Protein AF-A0A4V2XUW2-F1 (afdb_monomer_lite)

Foldseek 3Di:
DDPDLPPQPPADPLLVLLLVVLQQQQDKDFQVRCCVRSVGGCDDPSVVVCVVVQQWDWDPVDPPIIIHGDPVVVVSVLSLLVDQFDPPDDPVSNVVSVVSVVVNVVCVVVVHDSCNVRDDPPPPPPDPDDD

pLDDT: mean 77.58, std 18.79, range [30.55, 98.0]

Secondary structure (DSSP, 8-state):
------------HHHHHHHHHHHHHTS-EEHHHHHHHHSS---HHHHHHHHHTTSEEEE-SSSSPEEEE-HHHHHHHHHHTTSPPPTT--HHHHHHHHHHHHHHHHHHHHT--HHHHHH---SS-------

Sequence (131 aa):
MSSGTADLPDLTPNQINALVVLMVEARRLSNAELRELAGFPLTGKDNEKLVKLGLVETDRKRRPFSHELTDEGWRVMRELHGGTPPRAGGSASRSLFTLLASLRRGLDRLRISHGDFFGQTAGAGLDRAPA

Structure (mmCIF, N/CA/C/O backbone):
data_AF-A0A4V2XUW2-F1
#
_entry.id   AF-A0A4V2XUW2-F1
#
loop_
_atom_site.group_PDB
_atom_site.id
_atom_site.type_symbol
_atom_site.label_atom_id
_atom_site.label_alt_id
_atom_site.label_comp_id
_atom_site.label_asym_id
_atom_site.label_entity_id
_atom_site.label_seq_id
_atom_site.pdbx_PDB_ins_code
_atom_site.Cartn_x
_atom_site.Cartn_y
_atom_site.Cartn_z
_atom_site.occupancy
_atom_site.B_iso_or_equiv
_atom_site.auth_seq_id
_atom_site.auth_comp_id
_atom_site.auth_asym_id
_atom_site.auth_atom_id
_atom_site.pdbx_PDB_model_num
ATOM 1 N N . MET A 1 1 ? 10.648 -25.155 -19.493 1.00 35.06 1 MET A N 1
ATOM 2 C CA . MET A 1 1 ? 10.665 -24.680 -18.095 1.00 35.06 1 MET A CA 1
ATOM 3 C C . MET A 1 1 ? 11.034 -23.208 -18.129 1.00 35.06 1 MET A C 1
ATOM 5 O O . MET A 1 1 ? 12.211 -22.893 -18.208 1.00 35.06 1 MET A O 1
ATOM 9 N N . SER A 1 2 ? 10.039 -22.325 -18.159 1.00 30.55 2 SER A N 1
ATOM 10 C CA . SER A 1 2 ? 10.252 -20.879 -18.089 1.00 30.55 2 SER A CA 1
ATOM 11 C C . SER A 1 2 ? 9.462 -20.391 -16.889 1.00 30.55 2 SER A C 1
ATOM 13 O O . SER A 1 2 ? 8.259 -20.169 -16.993 1.00 30.55 2 SER A O 1
ATOM 15 N N . SER A 1 3 ? 10.112 -20.311 -15.729 1.00 35.06 3 SER A N 1
ATOM 16 C CA . SER A 1 3 ? 9.568 -19.548 -14.609 1.00 35.06 3 SER A CA 1
ATOM 17 C C . SER A 1 3 ? 9.607 -18.091 -15.041 1.00 35.06 3 SER A C 1
ATOM 19 O O . SER A 1 3 ? 10.647 -17.444 -14.950 1.00 35.06 3 SER A O 1
ATOM 21 N N . GLY A 1 4 ? 8.507 -17.616 -15.623 1.00 34.06 4 GLY A N 1
ATOM 22 C CA . GLY A 1 4 ? 8.335 -16.204 -15.899 1.00 34.06 4 GLY A CA 1
ATOM 23 C C . GLY A 1 4 ? 8.444 -15.473 -14.573 1.00 34.06 4 GLY A C 1
ATOM 24 O O . GLY A 1 4 ? 7.633 -15.692 -13.677 1.00 34.06 4 GLY A O 1
ATOM 25 N N . THR A 1 5 ? 9.464 -14.634 -14.425 1.00 41.44 5 THR A N 1
ATOM 26 C CA . THR A 1 5 ? 9.347 -13.434 -13.602 1.00 41.44 5 THR A CA 1
ATOM 27 C C . THR A 1 5 ? 8.042 -12.793 -14.050 1.00 41.44 5 THR A C 1
ATOM 29 O O . THR A 1 5 ? 7.983 -12.296 -15.173 1.00 41.44 5 THR A O 1
ATOM 32 N N . ALA A 1 6 ? 6.970 -12.936 -13.266 1.00 45.34 6 ALA A N 1
ATOM 33 C CA . ALA A 1 6 ? 5.728 -12.238 -13.547 1.00 45.34 6 ALA A CA 1
ATOM 34 C C . ALA A 1 6 ? 6.100 -10.769 -13.752 1.00 45.34 6 ALA A C 1
ATOM 36 O O . ALA A 1 6 ? 6.921 -10.254 -12.986 1.00 45.34 6 ALA A O 1
ATOM 37 N N . ASP A 1 7 ? 5.595 -10.148 -14.820 1.00 53.84 7 ASP A N 1
ATOM 38 C CA . ASP A 1 7 ? 5.793 -8.726 -15.090 1.00 53.84 7 ASP A CA 1
ATOM 39 C C . ASP A 1 7 ? 5.279 -7.953 -13.876 1.00 53.84 7 ASP A C 1
ATOM 41 O O . ASP A 1 7 ? 4.088 -7.665 -13.746 1.00 53.84 7 ASP A O 1
ATOM 45 N N . LEU A 1 8 ? 6.180 -7.695 -12.925 1.00 61.56 8 LEU A N 1
ATOM 46 C CA . LEU A 1 8 ? 5.871 -6.927 -11.740 1.00 61.56 8 LEU A CA 1
ATOM 47 C C . LEU A 1 8 ? 5.445 -5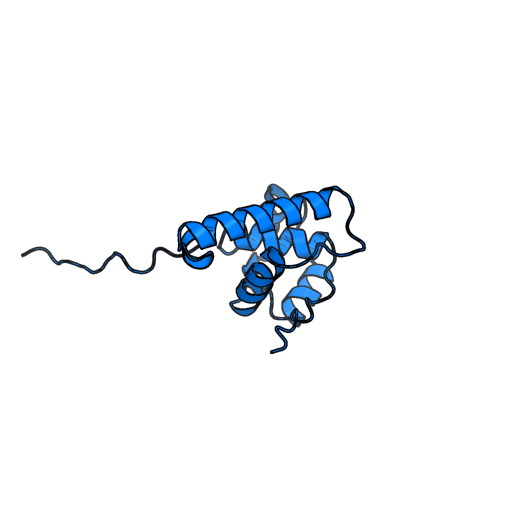.554 -12.254 1.00 61.56 8 LEU A C 1
ATOM 49 O O . LEU A 1 8 ? 6.188 -4.956 -13.043 1.00 61.56 8 LEU A O 1
ATOM 53 N N . PRO A 1 9 ? 4.258 -5.064 -11.863 1.00 69.75 9 PRO A N 1
ATOM 54 C CA . PRO A 1 9 ? 3.786 -3.780 -12.338 1.00 69.75 9 PRO A CA 1
ATOM 55 C C . PRO A 1 9 ? 4.851 -2.720 -12.054 1.00 69.75 9 PRO A C 1
ATOM 57 O O . PRO A 1 9 ? 5.502 -2.742 -11.009 1.00 69.75 9 PRO A O 1
ATOM 60 N N . ASP A 1 10 ? 5.047 -1.797 -12.992 1.00 81.50 10 ASP A N 1
ATOM 61 C CA . ASP A 1 10 ? 5.951 -0.672 -12.776 1.00 81.50 10 ASP A CA 1
ATOM 62 C C . ASP A 1 10 ? 5.385 0.184 -11.637 1.00 81.50 10 ASP A C 1
ATOM 64 O O . ASP A 1 10 ? 4.384 0.883 -11.816 1.00 81.50 10 ASP A O 1
ATOM 68 N N . LEU A 1 11 ? 5.962 0.066 -10.442 1.00 85.00 11 LEU A N 1
ATOM 69 C CA . LEU A 1 11 ? 5.509 0.737 -9.228 1.00 85.00 11 LEU A CA 1
ATOM 70 C C . LEU A 1 11 ? 6.522 1.795 -8.801 1.00 85.00 11 LEU A C 1
ATOM 72 O O . LEU A 1 11 ? 7.733 1.572 -8.796 1.00 85.00 11 LEU A O 1
ATOM 76 N N . THR A 1 12 ? 6.011 2.950 -8.380 1.00 86.44 12 THR A N 1
ATOM 77 C CA . THR A 1 12 ? 6.856 3.991 -7.788 1.00 86.44 12 THR A CA 1
ATOM 78 C C . THR A 1 12 ? 7.361 3.550 -6.407 1.00 86.44 12 THR A C 1
ATOM 80 O O . THR A 1 12 ? 6.736 2.707 -5.757 1.00 86.44 12 THR A O 1
ATOM 83 N N . PRO A 1 13 ? 8.448 4.146 -5.887 1.00 83.25 13 PRO A N 1
ATOM 84 C CA . PRO A 1 13 ? 8.915 3.854 -4.532 1.00 83.25 13 PRO A CA 1
ATOM 85 C C . PRO A 1 13 ? 7.841 4.056 -3.451 1.00 83.25 13 PRO A C 1
ATOM 87 O O . PRO A 1 13 ? 7.726 3.231 -2.550 1.00 83.25 13 PRO A O 1
ATOM 90 N N . ASN A 1 14 ? 7.006 5.096 -3.562 1.00 87.50 14 ASN A N 1
ATOM 91 C CA . ASN A 1 14 ? 5.905 5.328 -2.620 1.00 87.50 14 ASN A CA 1
ATOM 92 C C . ASN A 1 14 ? 4.834 4.236 -2.713 1.00 87.50 14 ASN A C 1
ATOM 94 O O . ASN A 1 14 ? 4.342 3.770 -1.691 1.00 87.50 14 ASN A O 1
ATOM 98 N N . GLN A 1 15 ? 4.500 3.782 -3.922 1.00 91.62 15 GLN A N 1
ATOM 99 C CA . GLN A 1 15 ? 3.561 2.675 -4.110 1.00 91.62 15 GLN A CA 1
ATOM 100 C C . GLN A 1 15 ? 4.094 1.395 -3.462 1.00 91.62 15 GLN A C 1
ATOM 102 O O . GLN A 1 15 ? 3.368 0.744 -2.717 1.00 91.62 15 GLN A O 1
ATOM 107 N N . ILE A 1 16 ? 5.376 1.082 -3.668 1.00 88.06 16 ILE A N 1
ATOM 108 C CA . ILE A 1 16 ? 6.031 -0.068 -3.034 1.00 88.06 16 ILE A CA 1
ATOM 109 C C . ILE A 1 16 ? 5.999 0.062 -1.507 1.00 88.06 16 ILE A C 1
ATOM 111 O O . ILE A 1 16 ? 5.576 -0.870 -0.830 1.00 88.06 16 ILE A O 1
ATOM 115 N N . ASN A 1 17 ? 6.391 1.213 -0.955 1.00 88.69 17 ASN A N 1
ATOM 116 C CA . ASN A 1 17 ? 6.409 1.431 0.493 1.00 88.69 17 ASN A CA 1
ATOM 117 C C . ASN A 1 17 ? 5.014 1.279 1.117 1.00 88.69 17 ASN A C 1
ATOM 119 O O . ASN A 1 17 ? 4.881 0.642 2.159 1.00 88.69 17 ASN A O 1
ATOM 123 N N . ALA A 1 18 ? 3.971 1.808 0.470 1.00 93.56 18 ALA A N 1
ATOM 124 C CA . ALA A 1 18 ? 2.598 1.655 0.941 1.00 93.56 18 ALA A CA 1
ATOM 125 C C . ALA A 1 18 ? 2.160 0.180 0.954 1.00 93.56 18 ALA A C 1
ATOM 127 O O . ALA A 1 18 ? 1.603 -0.279 1.948 1.00 93.56 18 ALA A O 1
ATOM 128 N N . LEU A 1 19 ? 2.449 -0.576 -0.113 1.00 92.94 19 LEU A N 1
ATOM 129 C CA . LEU A 1 19 ? 2.129 -2.007 -0.181 1.00 92.94 19 LEU A CA 1
ATOM 130 C C . LEU A 1 19 ? 2.893 -2.821 0.873 1.00 92.94 19 LEU A C 1
ATOM 132 O O . LEU A 1 19 ? 2.318 -3.723 1.474 1.00 92.94 19 LEU A O 1
ATOM 136 N N . VAL A 1 20 ? 4.162 -2.486 1.131 1.00 90.00 20 VAL A N 1
ATOM 137 C CA . VAL A 1 20 ? 4.966 -3.120 2.187 1.00 90.00 20 VAL A CA 1
ATOM 138 C C . VAL A 1 20 ? 4.344 -2.885 3.559 1.00 90.00 20 VAL A C 1
ATOM 140 O O . VAL A 1 20 ? 4.180 -3.841 4.308 1.00 90.00 20 VAL A O 1
ATOM 143 N N . VAL A 1 21 ? 3.959 -1.649 3.887 1.00 92.88 21 VAL A N 1
ATOM 144 C CA . VAL A 1 21 ? 3.343 -1.339 5.189 1.00 92.88 21 VAL A CA 1
ATOM 145 C C . VAL A 1 21 ? 1.994 -2.041 5.348 1.00 92.88 21 VAL A C 1
ATOM 147 O O . VAL A 1 21 ? 1.752 -2.653 6.383 1.00 92.88 21 VAL A O 1
ATOM 150 N N . LEU A 1 22 ? 1.147 -2.036 4.314 1.00 94.25 22 LEU A N 1
ATOM 151 C CA . LEU A 1 22 ? -0.137 -2.749 4.342 1.00 94.25 22 LEU A CA 1
ATOM 152 C C . LEU A 1 22 ? 0.037 -4.264 4.522 1.00 94.25 22 LEU A C 1
ATOM 154 O O . LEU A 1 22 ? -0.736 -4.892 5.238 1.00 94.25 22 LEU A O 1
ATOM 158 N N . MET A 1 23 ? 1.057 -4.849 3.895 1.00 90.25 23 MET A N 1
ATOM 159 C CA . MET A 1 23 ? 1.387 -6.265 4.050 1.00 90.25 23 MET A CA 1
ATOM 160 C C . MET A 1 23 ? 1.891 -6.588 5.460 1.00 90.25 23 MET A C 1
ATOM 162 O O . MET A 1 23 ? 1.495 -7.600 6.024 1.00 90.25 23 MET A O 1
ATOM 166 N N . V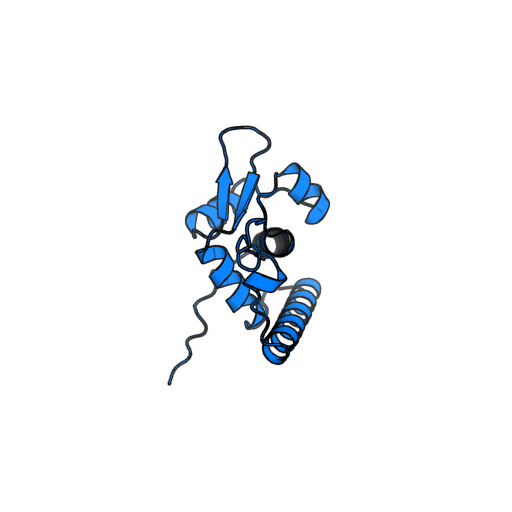AL A 1 24 ? 2.777 -5.755 6.017 1.00 87.25 24 VAL A N 1
ATOM 167 C CA . VAL A 1 24 ? 3.3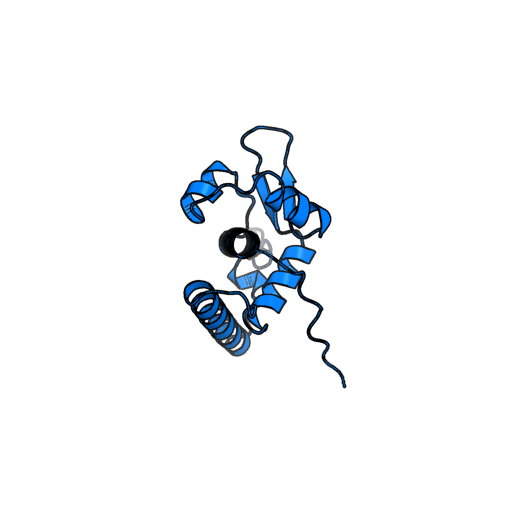56 -5.966 7.354 1.00 87.25 24 VAL A CA 1
ATOM 168 C C . VAL A 1 24 ? 2.288 -5.862 8.439 1.00 87.25 24 VAL A C 1
ATOM 170 O O . VAL A 1 24 ? 2.274 -6.682 9.349 1.00 87.25 24 VAL A O 1
ATOM 173 N N . GLU A 1 25 ? 1.391 -4.884 8.328 1.00 91.19 25 GLU A N 1
ATOM 174 C CA . GLU A 1 25 ? 0.291 -4.700 9.279 1.00 91.19 25 GLU A CA 1
ATOM 175 C C . GLU A 1 25 ? -0.846 -5.713 9.084 1.00 91.19 25 GLU A C 1
ATOM 177 O O . GLU A 1 25 ? -1.637 -5.923 10.001 1.00 91.19 25 GLU A O 1
ATOM 182 N N . ALA A 1 26 ? -0.944 -6.310 7.890 1.00 90.44 26 ALA A N 1
ATOM 183 C CA . ALA A 1 26 ? -1.905 -7.350 7.520 1.00 90.44 26 ALA A CA 1
ATOM 184 C C . ALA A 1 26 ? -3.365 -7.055 7.907 1.00 90.44 26 ALA A C 1
ATOM 186 O O . ALA A 1 26 ? -4.138 -7.948 8.258 1.00 90.44 26 ALA A O 1
ATOM 187 N N . ARG A 1 27 ? -3.739 -5.779 7.849 1.00 91.56 27 ARG A N 1
ATOM 188 C CA . ARG A 1 27 ? -5.072 -5.271 8.165 1.00 91.56 27 ARG A CA 1
ATOM 189 C C . ARG A 1 27 ? -5.339 -4.009 7.362 1.00 91.56 27 ARG A C 1
ATOM 191 O O . ARG A 1 27 ? -4.426 -3.377 6.827 1.00 91.56 27 ARG A O 1
ATOM 198 N N . ARG A 1 28 ? -6.595 -3.577 7.358 1.00 95.25 28 ARG A N 1
ATOM 199 C CA . ARG A 1 28 ? -6.987 -2.272 6.821 1.00 95.25 28 ARG A CA 1
ATOM 200 C C . ARG A 1 28 ? -6.363 -1.120 7.626 1.00 95.25 28 ARG A C 1
ATOM 202 O O . ARG A 1 28 ? -6.519 -1.062 8.844 1.00 95.25 28 ARG A O 1
ATOM 209 N N . LEU A 1 29 ? -5.718 -0.182 6.928 1.00 97.25 29 LEU A N 1
ATOM 210 C CA . LEU A 1 29 ? -5.090 1.025 7.483 1.00 97.25 29 LEU A CA 1
ATOM 211 C C . LEU A 1 29 ? -5.716 2.294 6.911 1.00 97.25 29 LEU A C 1
ATOM 213 O O . LEU A 1 29 ? -5.895 2.425 5.701 1.00 97.25 29 LEU A O 1
ATOM 217 N N . SER A 1 30 ? -6.007 3.270 7.759 1.00 97.69 30 SER A N 1
ATOM 218 C CA . SER A 1 30 ? -6.404 4.615 7.344 1.00 97.69 30 SER A CA 1
ATOM 219 C C . SER A 1 30 ? -5.230 5.426 6.785 1.00 97.69 30 SER A C 1
ATOM 221 O O . SER A 1 30 ? -4.061 5.161 7.053 1.00 97.69 30 SER A O 1
ATOM 223 N N . ASN A 1 31 ? -5.535 6.499 6.052 1.00 96.94 31 ASN A N 1
ATOM 224 C CA . ASN A 1 31 ? -4.520 7.463 5.614 1.00 96.94 31 ASN A CA 1
ATOM 225 C C . ASN A 1 31 ? -3.757 8.138 6.765 1.00 96.94 31 ASN A C 1
ATOM 227 O O . ASN A 1 31 ? -2.632 8.589 6.556 1.00 96.94 31 ASN A O 1
ATOM 231 N N . ALA A 1 32 ? -4.360 8.232 7.954 1.00 97.12 32 ALA A N 1
ATOM 232 C CA . ALA A 1 32 ? -3.680 8.750 9.136 1.00 97.12 32 ALA A CA 1
ATOM 233 C C . ALA A 1 32 ? -2.617 7.754 9.626 1.00 97.12 32 ALA A C 1
ATOM 235 O O . ALA A 1 32 ? -1.459 8.133 9.773 1.00 97.12 32 ALA A O 1
ATOM 236 N N . GLU A 1 33 ? -2.986 6.477 9.759 1.00 96.81 33 GLU A N 1
ATOM 237 C CA . GLU A 1 33 ? -2.065 5.399 10.150 1.00 96.81 33 GLU A CA 1
ATOM 238 C C . GLU A 1 33 ? -0.947 5.204 9.120 1.00 96.81 33 GLU A C 1
ATOM 240 O O . GLU A 1 33 ? 0.217 5.085 9.483 1.00 96.81 33 GLU A O 1
ATOM 245 N N . LEU A 1 34 ? -1.256 5.255 7.819 1.00 96.62 34 LEU A N 1
ATOM 246 C CA . LEU A 1 34 ? -0.223 5.199 6.778 1.00 96.62 34 LEU A CA 1
ATOM 247 C C . LEU A 1 34 ? 0.751 6.375 6.869 1.00 96.62 34 LEU A C 1
ATOM 249 O O . LEU A 1 34 ? 1.946 6.199 6.652 1.00 96.62 34 LEU A O 1
ATOM 253 N N . ARG A 1 35 ? 0.280 7.573 7.224 1.00 94.94 35 ARG A N 1
ATOM 254 C CA . ARG A 1 35 ? 1.177 8.715 7.412 1.00 94.94 35 ARG A CA 1
ATOM 255 C C . ARG A 1 35 ? 2.101 8.531 8.613 1.00 94.94 35 ARG A C 1
ATOM 257 O O . ARG A 1 35 ? 3.244 8.966 8.538 1.00 94.94 35 ARG A O 1
ATOM 264 N N . GLU A 1 36 ? 1.626 7.895 9.675 1.00 94.00 36 GLU A N 1
ATOM 265 C CA . GLU A 1 36 ? 2.427 7.567 10.855 1.00 94.00 36 GLU A CA 1
ATOM 266 C C . GLU A 1 36 ? 3.461 6.467 10.561 1.00 94.00 36 GLU A C 1
ATOM 268 O O . GLU A 1 36 ? 4.639 6.637 10.864 1.00 94.00 36 GLU A O 1
ATOM 273 N N . LEU A 1 37 ? 3.045 5.382 9.903 1.00 90.00 37 LEU A N 1
ATOM 274 C CA . LEU A 1 37 ? 3.872 4.193 9.671 1.00 90.00 37 LEU A CA 1
ATOM 275 C C . LEU A 1 37 ? 4.788 4.312 8.443 1.00 90.00 37 LEU A C 1
ATOM 277 O O . LEU A 1 37 ? 5.952 3.922 8.485 1.00 90.00 37 LEU A O 1
ATOM 281 N N . ALA A 1 38 ? 4.268 4.840 7.333 1.00 86.56 38 ALA A N 1
ATOM 282 C CA . ALA A 1 38 ? 4.981 4.965 6.058 1.00 86.56 38 ALA A CA 1
ATOM 283 C C . ALA A 1 38 ? 5.569 6.370 5.831 1.00 86.56 38 ALA A C 1
ATOM 285 O O . ALA A 1 38 ? 6.322 6.579 4.879 1.00 86.56 38 ALA A O 1
ATOM 286 N N . GLY A 1 39 ? 5.199 7.353 6.658 1.00 92.06 39 GLY A N 1
ATOM 287 C CA . GLY A 1 39 ? 5.574 8.761 6.489 1.00 92.06 39 GLY A CA 1
ATOM 288 C C . GLY A 1 39 ? 4.701 9.538 5.493 1.00 92.06 39 GLY A C 1
ATOM 289 O O . GLY A 1 39 ? 4.860 10.753 5.345 1.00 92.06 39 GLY A O 1
ATOM 290 N N . PHE A 1 40 ? 3.757 8.882 4.805 1.00 93.38 40 PHE A N 1
ATOM 291 C CA . PHE A 1 40 ? 2.861 9.520 3.836 1.00 93.38 40 PHE A CA 1
ATOM 292 C C . PHE A 1 40 ? 1.499 8.806 3.724 1.00 93.38 40 PHE A C 1
ATOM 294 O O . PHE A 1 40 ? 1.414 7.599 3.933 1.00 93.38 40 PHE A O 1
ATOM 301 N N . PRO A 1 41 ? 0.418 9.532 3.380 1.00 96.50 41 PRO A N 1
ATOM 302 C CA . PRO A 1 41 ? -0.887 8.930 3.113 1.00 96.50 41 PRO A CA 1
ATOM 303 C C . PRO A 1 41 ? -0.958 8.340 1.690 1.00 96.50 41 PRO A C 1
ATOM 305 O O . PRO A 1 41 ? -0.371 8.890 0.756 1.00 96.50 41 PRO A O 1
ATOM 308 N N . LEU A 1 42 ? -1.745 7.280 1.486 1.00 96.81 42 LEU A N 1
ATOM 309 C CA . LEU A 1 42 ? -2.017 6.708 0.164 1.00 96.81 42 LEU A CA 1
ATOM 310 C C . LEU A 1 42 ? -3.216 7.411 -0.496 1.00 96.81 42 LEU A C 1
ATOM 312 O O . LEU A 1 42 ? -4.375 7.043 -0.313 1.00 96.81 42 LEU A O 1
ATOM 316 N N . THR A 1 43 ? -2.944 8.435 -1.305 1.00 95.62 43 THR A N 1
ATOM 317 C CA . THR A 1 43 ? -3.989 9.273 -1.921 1.00 95.62 43 THR A CA 1
ATOM 318 C C . THR A 1 43 ? -3.701 9.588 -3.389 1.00 95.62 43 THR A C 1
ATOM 320 O O . THR A 1 43 ? -2.625 9.288 -3.908 1.00 95.62 43 THR A O 1
ATOM 323 N N . GLY A 1 44 ? -4.687 10.180 -4.073 1.00 95.12 44 GLY A N 1
ATOM 324 C CA . GLY A 1 44 ? -4.553 10.660 -5.450 1.00 95.12 44 GLY A CA 1
ATOM 325 C C . GLY A 1 44 ? -4.102 9.569 -6.420 1.00 95.12 44 GLY A C 1
ATOM 326 O O . GLY A 1 44 ? -4.564 8.430 -6.348 1.00 95.12 44 GLY A O 1
ATOM 327 N N . LYS A 1 45 ? -3.154 9.917 -7.298 1.00 94.69 45 LYS A N 1
ATOM 328 C CA . LYS A 1 45 ? -2.676 9.044 -8.380 1.00 94.69 45 LYS A CA 1
ATOM 329 C C . LYS A 1 45 ? -2.064 7.729 -7.892 1.00 94.69 45 LYS A C 1
ATOM 331 O O . LYS A 1 45 ? -2.202 6.718 -8.576 1.00 94.69 45 LYS A O 1
ATOM 336 N N . ASP A 1 46 ? -1.408 7.729 -6.730 1.00 94.25 46 ASP A N 1
ATOM 337 C CA . ASP A 1 46 ? -0.830 6.505 -6.168 1.00 94.25 46 ASP A CA 1
ATOM 338 C C . ASP A 1 46 ? -1.936 5.528 -5.752 1.00 94.25 46 ASP A C 1
ATOM 340 O O . ASP A 1 46 ? -1.907 4.362 -6.144 1.00 94.25 46 ASP A O 1
ATOM 344 N N . ASN A 1 47 ? -2.962 6.010 -5.040 1.00 96.75 47 ASN A N 1
ATOM 345 C CA . ASN A 1 47 ? -4.122 5.189 -4.683 1.00 96.75 47 ASN A CA 1
ATOM 346 C C . ASN A 1 47 ? -4.886 4.708 -5.924 1.00 96.75 47 ASN A C 1
ATOM 348 O O . ASN A 1 47 ? -5.196 3.525 -6.038 1.00 96.75 47 ASN A O 1
ATOM 352 N N . GLU A 1 48 ? -5.171 5.614 -6.861 1.00 96.75 48 GLU A N 1
ATOM 353 C CA . GLU A 1 48 ? -5.900 5.307 -8.094 1.00 96.75 48 GLU A CA 1
ATOM 354 C C . GLU A 1 48 ? -5.209 4.209 -8.903 1.00 96.75 48 GLU A C 1
ATOM 356 O O . GLU A 1 48 ? -5.870 3.276 -9.362 1.00 96.75 48 GLU A O 1
ATOM 361 N N . LYS A 1 49 ? -3.879 4.278 -9.044 1.00 95.81 49 LYS A N 1
ATOM 362 C CA . LYS A 1 49 ? -3.110 3.261 -9.763 1.00 95.81 49 LYS A CA 1
ATOM 363 C C . LYS A 1 49 ? -3.156 1.911 -9.051 1.00 95.81 49 LYS A C 1
ATOM 365 O O . LYS A 1 49 ? -3.417 0.910 -9.711 1.00 95.81 49 LYS A O 1
ATOM 370 N N . LEU A 1 50 ? -2.947 1.867 -7.734 1.00 96.62 50 LEU A N 1
ATOM 371 C CA . LEU A 1 50 ? -2.966 0.607 -6.979 1.00 96.62 50 LEU A CA 1
ATOM 372 C C . LEU A 1 50 ? -4.346 -0.061 -6.980 1.00 96.62 50 LEU A C 1
ATOM 374 O O . LEU A 1 50 ? -4.433 -1.279 -7.120 1.00 96.62 50 LEU A O 1
ATOM 378 N N . VAL A 1 51 ? -5.419 0.730 -6.898 1.00 97.56 51 VAL A N 1
ATOM 379 C CA . VAL A 1 51 ? -6.797 0.233 -7.029 1.00 97.56 51 VAL A CA 1
ATOM 380 C C . VAL A 1 51 ? -7.063 -0.265 -8.450 1.00 97.56 51 VAL A C 1
ATOM 382 O O . VAL A 1 51 ? -7.616 -1.346 -8.622 1.00 97.56 51 VAL A O 1
ATOM 385 N N . LYS A 1 52 ? -6.635 0.476 -9.481 1.00 96.56 52 LYS A N 1
ATOM 386 C CA . LYS A 1 52 ? -6.793 0.072 -10.889 1.00 96.56 52 LYS A CA 1
ATOM 387 C C . LYS A 1 52 ? -6.058 -1.231 -11.212 1.00 96.56 52 LYS A C 1
ATOM 389 O O . LYS A 1 52 ? -6.553 -2.023 -12.004 1.00 96.56 52 LYS A O 1
ATOM 394 N N . LEU A 1 53 ? -4.886 -1.439 -10.615 1.00 94.69 53 LEU A N 1
ATOM 395 C CA . LEU A 1 53 ? -4.120 -2.681 -10.730 1.00 94.69 53 LEU A CA 1
ATOM 396 C C . LEU A 1 53 ? -4.704 -3.820 -9.878 1.00 94.69 53 LEU A C 1
ATOM 398 O O . LEU A 1 53 ? -4.177 -4.924 -9.912 1.00 94.69 53 LEU A O 1
ATOM 402 N N . GLY A 1 54 ? -5.761 -3.559 -9.104 1.00 96.25 54 GLY A N 1
ATOM 403 C CA . GLY A 1 54 ? -6.393 -4.551 -8.245 1.00 96.25 54 GLY A CA 1
ATOM 404 C C . GLY A 1 54 ? -5.533 -4.970 -7.058 1.00 96.25 54 GLY A C 1
ATOM 405 O O . GLY A 1 54 ? -5.810 -6.017 -6.495 1.00 96.25 54 GLY A O 1
ATOM 406 N N . LEU A 1 55 ? -4.513 -4.193 -6.674 1.00 95.88 55 LEU A N 1
ATOM 407 C CA . LEU A 1 55 ? -3.579 -4.528 -5.587 1.00 95.88 55 LEU A CA 1
ATOM 408 C C . LEU A 1 55 ? -4.070 -4.058 -4.214 1.00 95.88 55 LEU A C 1
ATOM 410 O O . LEU A 1 55 ? -3.678 -4.604 -3.186 1.00 95.88 55 LEU A O 1
ATOM 414 N N . VAL A 1 56 ? -4.902 -3.017 -4.196 1.00 97.62 56 VAL A N 1
ATOM 415 C CA . VAL A 1 56 ? -5.422 -2.397 -2.975 1.00 97.62 56 VAL A CA 1
ATOM 416 C C . VAL A 1 56 ? -6.920 -2.186 -3.112 1.00 97.62 56 VAL A C 1
ATOM 418 O O . VAL A 1 56 ? -7.387 -1.626 -4.104 1.00 97.62 56 VAL A O 1
ATOM 421 N N . GLU A 1 57 ? -7.667 -2.554 -2.079 1.00 97.56 57 GLU A N 1
ATOM 422 C CA . GLU A 1 57 ? -9.038 -2.098 -1.889 1.00 97.56 57 GLU A CA 1
ATOM 423 C C . GLU A 1 57 ? -9.032 -0.812 -1.055 1.00 97.56 57 GLU A C 1
ATOM 425 O O . GLU A 1 57 ? -8.240 -0.656 -0.129 1.00 97.56 57 GLU A O 1
ATOM 430 N N . THR A 1 58 ? -9.903 0.145 -1.385 1.00 97.69 58 THR A N 1
ATOM 431 C CA . THR A 1 58 ? -10.058 1.384 -0.608 1.00 97.69 58 THR A CA 1
ATOM 432 C C . THR A 1 58 ? -11.493 1.573 -0.154 1.00 97.69 58 THR A C 1
ATOM 434 O O . THR A 1 58 ? -12.383 1.736 -0.991 1.00 97.69 58 THR A O 1
ATOM 437 N N . ASP A 1 59 ? -11.699 1.651 1.160 1.00 96.44 59 ASP A N 1
ATOM 438 C CA . ASP A 1 59 ? -12.973 2.080 1.720 1.00 96.44 59 ASP A CA 1
ATOM 439 C C . ASP A 1 59 ? -13.073 3.610 1.657 1.00 96.44 59 ASP A C 1
ATOM 441 O O . ASP A 1 59 ? -12.287 4.353 2.255 1.00 96.44 59 ASP A O 1
ATOM 445 N N . ARG A 1 60 ? -14.057 4.076 0.883 1.00 94.75 60 ARG A N 1
ATOM 446 C CA . ARG A 1 60 ? -14.354 5.496 0.663 1.00 94.75 60 ARG A CA 1
ATOM 447 C C . ARG A 1 60 ? -15.625 5.962 1.375 1.00 94.75 60 ARG A C 1
ATOM 449 O O . ARG A 1 60 ? -16.013 7.115 1.203 1.00 94.75 60 ARG A O 1
ATOM 456 N N . LYS A 1 61 ? -16.275 5.105 2.174 1.00 93.38 61 LYS A N 1
ATOM 457 C CA . LYS A 1 61 ? -17.542 5.418 2.860 1.00 93.38 61 LYS A CA 1
ATOM 458 C C . LYS A 1 61 ? -17.387 6.510 3.917 1.00 93.38 61 LYS A C 1
ATOM 460 O O . LYS A 1 61 ? -18.312 7.290 4.130 1.00 93.38 61 LYS A O 1
ATOM 465 N N . ARG A 1 62 ? -16.227 6.585 4.579 1.00 90.12 62 ARG A N 1
ATOM 466 C CA . ARG A 1 62 ? -15.889 7.639 5.547 1.00 90.12 62 ARG A CA 1
ATOM 467 C C . ARG A 1 62 ? -14.449 8.098 5.389 1.00 90.12 62 ARG A C 1
ATOM 469 O O . ARG A 1 62 ? -13.583 7.342 4.966 1.00 90.12 62 ARG A O 1
ATOM 476 N N . ARG A 1 63 ? -14.206 9.362 5.744 1.00 90.31 63 ARG A N 1
ATOM 477 C CA . ARG A 1 63 ? -12.854 9.912 5.873 1.00 90.31 63 ARG A CA 1
ATOM 478 C C . ARG A 1 63 ? -12.340 9.738 7.312 1.00 90.31 63 ARG A C 1
ATOM 480 O O . ARG A 1 63 ? -13.152 9.862 8.229 1.00 90.31 63 ARG A O 1
ATOM 487 N N . PRO A 1 64 ? -11.022 9.544 7.508 1.00 92.19 64 PRO A N 1
ATOM 488 C CA . PRO A 1 64 ? -10.005 9.336 6.469 1.00 92.19 64 PRO A CA 1
ATOM 489 C C . PRO A 1 64 ? -10.207 8.000 5.735 1.00 92.19 64 PRO A C 1
ATOM 491 O O . PRO A 1 64 ? -10.579 7.012 6.358 1.00 92.19 64 PRO A O 1
ATOM 494 N N . PHE A 1 65 ? -9.983 7.982 4.414 1.00 96.38 65 PHE A N 1
ATOM 495 C CA . PHE A 1 65 ? -10.100 6.743 3.633 1.00 96.38 65 PHE A CA 1
ATOM 496 C C . PHE A 1 65 ? -9.103 5.707 4.138 1.00 96.38 65 PHE A C 1
ATOM 498 O O . PHE A 1 65 ? -8.018 6.079 4.604 1.00 96.38 65 PHE A O 1
ATOM 505 N N . SER A 1 66 ? -9.476 4.438 4.021 1.00 97.12 66 SER A N 1
ATOM 506 C CA . SER A 1 66 ? -8.678 3.313 4.489 1.00 97.12 66 SER A CA 1
ATOM 507 C C . SER A 1 66 ? -8.454 2.281 3.395 1.00 97.12 66 SER A C 1
ATOM 509 O O . SER A 1 66 ? -9.210 2.194 2.429 1.00 97.12 66 SER A O 1
ATOM 511 N N . HIS A 1 67 ? -7.360 1.544 3.528 1.00 98.00 67 HIS A N 1
ATOM 512 C CA . HIS A 1 67 ? -6.749 0.757 2.474 1.00 98.00 67 HIS A CA 1
ATOM 513 C C . HIS A 1 67 ? -6.343 -0.603 3.016 1.00 98.00 67 HIS A C 1
ATOM 515 O O . HIS A 1 67 ? -5.868 -0.697 4.143 1.00 98.00 67 HIS A O 1
ATOM 521 N N . GLU A 1 68 ? -6.508 -1.640 2.213 1.00 96.94 68 GLU A N 1
ATOM 522 C CA . GLU A 1 68 ? -6.086 -2.999 2.536 1.00 96.94 68 GLU A CA 1
ATOM 523 C C . GLU A 1 68 ? -5.583 -3.677 1.263 1.00 96.94 68 GLU A C 1
ATOM 525 O O . GLU A 1 68 ? -6.009 -3.319 0.160 1.00 96.94 68 GLU A O 1
ATOM 530 N N . LEU A 1 69 ? -4.661 -4.630 1.397 1.00 96.56 69 LEU A N 1
ATOM 531 C CA . LEU A 1 69 ? -4.261 -5.454 0.262 1.00 96.56 69 LEU A CA 1
ATOM 532 C C . LEU A 1 69 ? -5.408 -6.374 -0.149 1.00 96.56 69 LEU A C 1
ATOM 534 O O . LEU A 1 69 ? -6.034 -7.020 0.685 1.00 96.56 69 LEU A O 1
ATOM 538 N N . THR A 1 70 ? -5.631 -6.472 -1.452 1.00 95.69 70 THR A N 1
ATOM 539 C CA . THR A 1 70 ? -6.448 -7.544 -2.029 1.00 95.69 70 THR A CA 1
ATOM 540 C C . THR A 1 70 ? -5.652 -8.851 -2.064 1.00 95.69 70 THR A C 1
ATOM 542 O O . THR A 1 70 ? -4.424 -8.843 -1.929 1.00 95.69 70 THR A O 1
ATOM 545 N N . ASP A 1 71 ? -6.312 -9.975 -2.351 1.00 89.94 71 ASP A N 1
ATOM 546 C CA . ASP A 1 71 ? -5.639 -11.267 -2.573 1.00 89.94 71 ASP A CA 1
ATOM 547 C C . ASP A 1 71 ? -4.542 -11.189 -3.649 1.00 89.94 71 ASP A C 1
ATOM 549 O O . ASP A 1 71 ? -3.464 -11.778 -3.517 1.00 89.94 71 ASP A O 1
ATOM 553 N N . GLU A 1 72 ? -4.797 -10.411 -4.700 1.00 89.88 72 GLU A N 1
ATOM 554 C CA . GLU A 1 72 ? -3.850 -10.158 -5.782 1.00 89.88 72 GLU A CA 1
ATOM 555 C C . GLU A 1 72 ? -2.674 -9.286 -5.316 1.00 89.88 72 GLU A C 1
ATOM 557 O O . GLU A 1 72 ? -1.518 -9.599 -5.602 1.00 89.88 72 GLU A O 1
ATOM 562 N N . GLY A 1 73 ? -2.934 -8.250 -4.512 1.00 91.31 73 GLY A N 1
ATOM 563 C CA . GLY A 1 73 ? -1.891 -7.447 -3.869 1.00 91.31 73 GLY A CA 1
ATOM 564 C C . GLY A 1 73 ? -0.969 -8.289 -2.989 1.00 91.31 73 GLY A C 1
ATOM 565 O O . GLY A 1 73 ? 0.256 -8.179 -3.074 1.00 91.31 73 GLY A O 1
ATOM 566 N N . TRP A 1 74 ? -1.547 -9.203 -2.209 1.00 89.56 74 TRP A N 1
ATOM 567 C CA . TRP A 1 74 ? -0.802 -10.179 -1.419 1.00 89.56 74 TRP A CA 1
ATOM 568 C C . TRP A 1 74 ? 0.053 -11.109 -2.288 1.00 89.56 74 TRP A C 1
ATOM 570 O O . TRP A 1 74 ? 1.205 -11.388 -1.942 1.00 89.56 74 TRP A O 1
ATOM 580 N N . ARG A 1 75 ? -0.476 -11.591 -3.421 1.00 85.88 75 ARG A N 1
ATOM 581 C CA . ARG A 1 75 ? 0.278 -12.424 -4.373 1.00 85.88 75 ARG A CA 1
ATOM 582 C C . ARG A 1 75 ? 1.478 -11.670 -4.941 1.00 85.88 75 ARG A C 1
ATOM 584 O O . ARG A 1 75 ? 2.597 -12.178 -4.853 1.00 85.88 75 ARG A O 1
ATOM 591 N N . VAL A 1 76 ? 1.265 -10.452 -5.436 1.00 84.75 76 VAL A N 1
ATOM 592 C CA . VAL A 1 76 ? 2.323 -9.603 -6.001 1.00 84.75 76 VAL A CA 1
ATOM 593 C C . VAL A 1 76 ? 3.395 -9.283 -4.963 1.00 84.75 76 VAL A C 1
ATOM 595 O O . VAL A 1 76 ? 4.579 -9.378 -5.272 1.00 84.75 76 VAL A O 1
ATOM 598 N N . MET A 1 77 ? 3.028 -8.977 -3.717 1.00 83.75 77 MET A N 1
ATOM 599 C CA . MET A 1 77 ? 4.013 -8.704 -2.664 1.00 83.75 77 MET A CA 1
ATOM 600 C C . MET A 1 77 ? 4.862 -9.931 -2.302 1.00 83.75 77 MET A C 1
ATOM 602 O O . MET A 1 77 ? 6.077 -9.812 -2.119 1.00 83.75 77 MET A O 1
ATOM 606 N N . ARG A 1 78 ? 4.275 -11.136 -2.287 1.00 77.69 78 ARG A N 1
ATOM 607 C CA . ARG A 1 78 ? 5.045 -12.384 -2.116 1.00 77.69 78 ARG A CA 1
ATOM 608 C C . ARG A 1 78 ? 6.034 -12.616 -3.260 1.00 77.69 78 ARG A C 1
ATOM 610 O O . ARG A 1 78 ? 7.148 -13.091 -3.022 1.00 77.69 78 ARG A O 1
ATOM 617 N N . GLU A 1 79 ? 5.650 -12.275 -4.486 1.00 75.75 79 GLU A N 1
ATOM 618 C CA . GLU A 1 79 ? 6.529 -12.344 -5.657 1.00 75.75 79 GLU A CA 1
ATOM 619 C C . GLU A 1 79 ? 7.629 -11.280 -5.599 1.00 75.75 79 GLU A C 1
ATOM 621 O O . GLU A 1 79 ? 8.795 -11.601 -5.839 1.00 75.75 79 GLU A O 1
ATOM 626 N N . LEU A 1 80 ? 7.297 -10.059 -5.165 1.00 71.06 80 LEU A N 1
ATOM 627 C CA . LEU A 1 80 ? 8.231 -8.950 -4.964 1.00 71.06 80 LEU A CA 1
ATOM 628 C C . LEU A 1 80 ? 9.375 -9.337 -4.015 1.00 71.06 80 LEU A C 1
ATOM 630 O O . LEU A 1 80 ? 10.529 -9.003 -4.268 1.00 71.06 80 LEU A O 1
ATOM 634 N N . HIS A 1 81 ? 9.087 -10.118 -2.970 1.00 66.88 81 HIS A N 1
ATOM 635 C CA . HIS A 1 81 ? 10.104 -10.624 -2.040 1.00 66.88 81 HIS A CA 1
ATOM 636 C C . HIS A 1 81 ? 11.103 -11.600 -2.676 1.00 66.88 81 HIS A C 1
ATOM 638 O O . HIS A 1 81 ? 12.163 -11.842 -2.107 1.00 66.88 81 HIS A O 1
ATOM 644 N N . GLY A 1 82 ? 10.781 -12.195 -3.828 1.00 60.03 82 GLY A N 1
ATOM 645 C CA . GLY A 1 82 ? 11.733 -12.978 -4.627 1.00 60.03 82 GLY A CA 1
ATOM 646 C C . GLY A 1 82 ? 12.290 -12.236 -5.838 1.00 60.03 82 GLY A C 1
ATOM 647 O O . GLY A 1 82 ? 13.127 -12.794 -6.545 1.00 60.03 82 GLY A O 1
ATOM 648 N N . GLY A 1 83 ? 11.808 -11.022 -6.103 1.00 59.78 83 GLY A N 1
ATOM 649 C CA . GLY A 1 83 ? 12.162 -10.229 -7.270 1.00 59.78 83 GLY A CA 1
ATOM 650 C C . GLY A 1 83 ? 13.491 -9.493 -7.114 1.00 59.78 83 GLY A C 1
ATOM 651 O O . GLY A 1 83 ? 13.996 -9.261 -6.016 1.00 59.78 83 GLY A O 1
ATOM 652 N N . THR A 1 84 ? 14.063 -9.086 -8.246 1.00 55.25 84 THR A N 1
ATOM 653 C CA . THR A 1 84 ? 15.221 -8.182 -8.254 1.00 55.25 84 THR A CA 1
ATOM 654 C C . THR A 1 84 ? 14.735 -6.754 -7.969 1.00 55.25 84 THR A C 1
ATOM 656 O O . THR A 1 84 ? 13.733 -6.354 -8.564 1.00 55.25 84 THR A O 1
ATOM 659 N N . PRO A 1 85 ? 15.403 -5.967 -7.099 1.00 58.59 85 PRO A N 1
ATOM 660 C CA . PRO A 1 85 ? 15.004 -4.587 -6.839 1.00 58.59 85 PRO A CA 1
ATOM 661 C C . PRO A 1 85 ? 14.885 -3.772 -8.136 1.00 58.59 85 PRO A C 1
ATOM 663 O O . PRO A 1 85 ? 15.709 -3.955 -9.042 1.00 58.59 85 PRO A O 1
ATOM 666 N N . PRO A 1 86 ? 13.906 -2.852 -8.238 1.00 57.22 86 PRO A N 1
ATOM 667 C CA . PRO A 1 86 ? 13.725 -2.038 -9.432 1.00 57.22 86 PRO A CA 1
ATOM 668 C C . PRO A 1 86 ? 15.012 -1.269 -9.756 1.00 57.22 86 PRO A C 1
ATOM 670 O O . PRO A 1 86 ? 15.640 -0.676 -8.875 1.00 57.22 86 PRO A O 1
ATOM 673 N N . ARG A 1 87 ? 15.411 -1.265 -11.038 1.00 52.91 87 ARG A N 1
ATOM 674 C CA . ARG A 1 87 ? 16.660 -0.632 -11.512 1.00 52.91 87 ARG A CA 1
ATOM 675 C C . ARG A 1 87 ? 16.755 0.855 -11.150 1.00 52.91 87 ARG A C 1
ATOM 677 O O . ARG A 1 87 ? 17.856 1.335 -10.898 1.00 52.91 87 ARG A O 1
ATOM 684 N N . ALA A 1 88 ? 15.614 1.544 -11.095 1.00 55.94 88 ALA A N 1
ATOM 685 C CA . ALA A 1 88 ? 15.494 2.960 -10.744 1.00 55.94 88 ALA A CA 1
ATOM 686 C C . ALA A 1 88 ? 15.448 3.234 -9.223 1.00 55.94 88 ALA A C 1
ATOM 688 O O . ALA A 1 88 ? 15.326 4.384 -8.809 1.00 55.94 88 ALA A O 1
ATOM 689 N N . GLY A 1 89 ? 15.532 2.202 -8.378 1.00 56.50 89 GLY A N 1
ATOM 690 C CA . GLY A 1 89 ? 15.516 2.349 -6.924 1.00 56.50 89 GLY A CA 1
ATOM 691 C C . GLY A 1 89 ? 16.858 2.831 -6.364 1.00 56.50 89 GLY A C 1
ATOM 692 O O . GLY A 1 89 ? 17.914 2.265 -6.673 1.00 56.50 89 GLY A O 1
ATOM 693 N N . GLY A 1 90 ? 16.808 3.845 -5.496 1.00 64.19 90 GLY A N 1
ATOM 694 C CA . GLY A 1 90 ? 17.953 4.290 -4.695 1.00 64.19 90 GLY A CA 1
ATOM 695 C C . GLY A 1 90 ? 18.434 3.226 -3.696 1.00 64.19 90 GLY A C 1
ATOM 696 O O . GLY A 1 90 ? 17.858 2.141 -3.578 1.00 64.19 90 GLY A O 1
ATOM 697 N N . SER A 1 91 ? 19.496 3.534 -2.944 1.00 69.81 91 SER A N 1
ATOM 698 C CA . SER A 1 91 ? 20.113 2.603 -1.980 1.00 69.81 91 SER A CA 1
ATOM 699 C C . SER A 1 91 ? 19.118 2.049 -0.951 1.00 69.81 91 SER A C 1
ATOM 701 O O . SER A 1 91 ? 19.134 0.852 -0.682 1.00 69.81 91 SER A O 1
ATOM 703 N N . ALA A 1 92 ? 18.194 2.877 -0.453 1.00 66.38 92 ALA A N 1
ATOM 704 C CA . ALA A 1 92 ? 17.153 2.462 0.490 1.00 66.38 92 ALA A CA 1
ATOM 705 C C . ALA A 1 92 ? 16.225 1.372 -0.080 1.00 66.38 92 ALA A C 1
ATOM 707 O O . ALA A 1 92 ? 15.971 0.367 0.583 1.00 66.38 92 ALA A O 1
ATOM 708 N N . SER A 1 93 ? 15.781 1.515 -1.335 1.00 67.75 93 SER A N 1
ATOM 709 C CA . SER A 1 93 ? 14.963 0.499 -2.006 1.00 67.75 93 SER A CA 1
ATOM 710 C C . SER A 1 93 ? 15.741 -0.808 -2.179 1.00 67.75 93 SER A C 1
ATOM 712 O O . SER A 1 93 ? 15.206 -1.880 -1.924 1.00 67.75 93 SER A O 1
ATOM 714 N N . ARG A 1 94 ? 17.030 -0.753 -2.538 1.00 68.56 94 ARG A N 1
ATOM 715 C CA . ARG A 1 94 ? 17.858 -1.968 -2.660 1.00 68.56 94 ARG A CA 1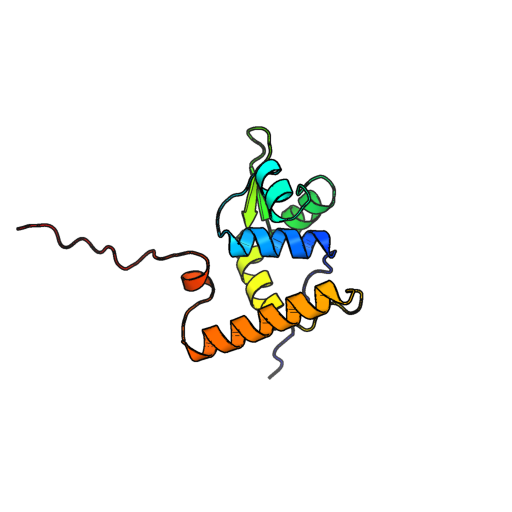
ATOM 716 C C . ARG A 1 94 ? 18.040 -2.695 -1.325 1.00 68.56 94 ARG A C 1
ATOM 718 O O . ARG A 1 94 ? 17.946 -3.923 -1.291 1.00 68.56 94 ARG A O 1
ATOM 725 N N . SER A 1 95 ? 18.261 -1.959 -0.237 1.00 74.69 95 SER A N 1
ATOM 726 C CA . SER A 1 95 ? 18.372 -2.529 1.111 1.00 74.69 95 SER A CA 1
ATOM 727 C C . SER A 1 95 ? 17.068 -3.188 1.560 1.00 74.69 95 SER A C 1
ATOM 729 O O . SER A 1 95 ? 17.100 -4.310 2.062 1.00 74.69 95 SER A O 1
ATOM 731 N N . LEU A 1 96 ? 15.922 -2.548 1.305 1.00 74.25 96 LEU A N 1
ATOM 732 C CA . LEU A 1 96 ? 14.608 -3.116 1.605 1.00 74.25 96 LEU A CA 1
ATOM 733 C C . LEU A 1 96 ? 14.389 -4.441 0.868 1.00 74.25 96 LEU A C 1
ATOM 735 O O . LEU A 1 96 ? 14.086 -5.451 1.494 1.00 74.25 96 LEU A O 1
ATOM 739 N N . PHE A 1 97 ? 14.624 -4.479 -0.444 1.00 71.12 97 PHE A N 1
ATOM 740 C CA . PHE A 1 97 ? 14.483 -5.715 -1.221 1.00 71.12 97 PHE A CA 1
ATOM 741 C C . PHE A 1 97 ? 15.457 -6.808 -0.763 1.00 71.12 97 PHE A C 1
ATOM 743 O O . PHE A 1 97 ? 15.101 -7.984 -0.747 1.00 71.12 97 PHE A O 1
ATOM 750 N N . THR A 1 98 ? 16.666 -6.437 -0.333 1.00 76.38 98 THR A N 1
ATOM 751 C CA . THR A 1 98 ? 17.631 -7.390 0.240 1.00 76.38 98 THR A CA 1
ATOM 752 C C . THR A 1 98 ? 17.102 -8.013 1.533 1.00 76.38 98 THR A C 1
ATOM 754 O O . THR A 1 98 ? 17.182 -9.233 1.703 1.00 76.38 98 THR A O 1
ATOM 757 N N . LEU A 1 99 ? 16.525 -7.198 2.423 1.00 79.75 99 LEU A N 1
ATOM 758 C CA . LEU A 1 99 ? 15.902 -7.664 3.662 1.00 79.75 99 LEU A CA 1
ATOM 759 C C . LEU A 1 99 ? 14.712 -8.586 3.371 1.00 79.75 99 LEU A C 1
ATOM 761 O O . LEU A 1 99 ? 14.653 -9.685 3.917 1.00 79.75 99 LEU A O 1
ATOM 765 N N . LEU A 1 100 ? 13.817 -8.178 2.468 1.00 77.06 100 LEU A N 1
ATOM 766 C CA . LEU A 1 100 ? 12.640 -8.959 2.074 1.00 77.06 100 LEU A CA 1
ATOM 767 C C . LEU A 1 100 ? 13.030 -10.3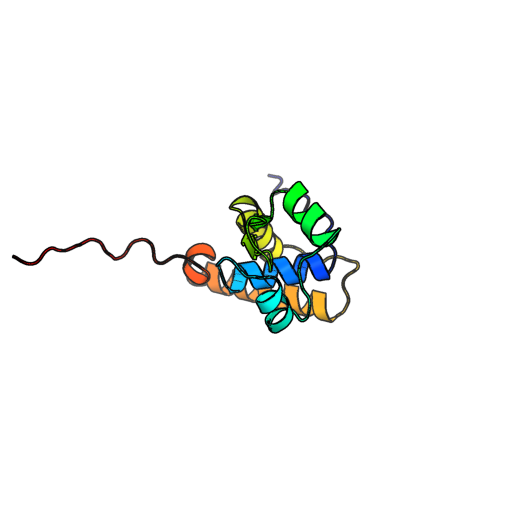10 1.453 1.00 77.06 100 LEU A C 1
ATOM 769 O O . LEU A 1 100 ? 12.456 -11.342 1.802 1.00 77.06 100 LEU A O 1
ATOM 773 N N . ALA A 1 101 ? 14.068 -10.335 0.613 1.00 73.38 101 ALA A N 1
ATOM 774 C CA . ALA A 1 101 ? 14.601 -11.573 0.050 1.00 73.38 101 ALA A CA 1
ATOM 775 C C . ALA A 1 101 ? 15.230 -12.482 1.116 1.00 73.38 101 ALA A C 1
ATOM 777 O O . ALA A 1 101 ? 15.120 -13.707 1.035 1.00 73.38 101 ALA A O 1
ATOM 778 N N . SER A 1 102 ? 15.893 -11.906 2.123 1.00 76.62 102 SER A N 1
ATOM 779 C CA . SER A 1 102 ? 16.436 -12.673 3.248 1.00 76.62 102 SER A CA 1
ATOM 780 C C . SER A 1 102 ? 15.332 -13.259 4.123 1.00 76.62 102 SER A C 1
ATOM 782 O O . SER A 1 102 ? 15.391 -14.439 4.469 1.00 76.62 102 SER A O 1
ATOM 784 N N . LEU A 1 103 ? 14.298 -12.467 4.412 1.00 77.69 103 LEU A N 1
ATOM 785 C CA . LEU A 1 103 ? 13.134 -12.898 5.174 1.00 77.69 103 LEU A CA 1
ATOM 786 C C . LEU A 1 103 ? 12.421 -14.061 4.482 1.00 77.69 103 LEU A C 1
ATOM 788 O O . LEU A 1 103 ? 12.179 -15.082 5.119 1.00 77.69 103 LEU A O 1
ATOM 792 N N . ARG A 1 104 ? 12.192 -13.962 3.166 1.00 72.75 104 ARG A N 1
ATOM 793 C CA . ARG A 1 104 ? 11.610 -15.052 2.373 1.00 72.75 104 ARG A CA 1
ATOM 794 C C . ARG A 1 104 ? 12.405 -16.346 2.493 1.00 72.75 104 ARG A C 1
ATOM 796 O O . ARG A 1 104 ? 11.843 -17.384 2.816 1.00 72.75 104 ARG A O 1
ATOM 803 N N . ARG A 1 105 ? 13.728 -16.286 2.303 1.00 74.44 105 ARG A N 1
ATOM 804 C CA . ARG A 1 105 ? 14.593 -17.470 2.455 1.00 74.44 105 ARG A CA 1
ATOM 805 C C . ARG A 1 105 ? 14.519 -18.066 3.862 1.00 74.44 105 ARG A C 1
ATOM 807 O O . ARG A 1 105 ? 14.640 -19.279 4.007 1.00 74.44 105 ARG A O 1
ATOM 814 N N . GLY A 1 106 ? 14.363 -17.231 4.890 1.00 76.94 106 GLY A N 1
ATOM 815 C CA . GLY A 1 106 ? 14.158 -17.674 6.268 1.00 76.94 106 GLY A CA 1
ATOM 816 C C . GLY A 1 106 ? 12.826 -18.403 6.453 1.00 76.94 106 GLY A C 1
ATOM 817 O O . GLY A 1 106 ? 12.810 -19.510 6.984 1.00 76.94 106 GLY A O 1
ATOM 818 N N . LEU A 1 107 ? 11.732 -17.824 5.959 1.00 75.06 107 LEU A N 1
ATOM 819 C CA . LEU A 1 107 ? 10.390 -18.406 6.050 1.00 75.06 107 LEU A CA 1
ATOM 820 C C . LEU A 1 107 ? 10.270 -19.711 5.247 1.00 75.06 107 LEU A C 1
ATOM 822 O O . LEU A 1 107 ? 9.765 -20.701 5.776 1.00 75.06 107 LEU A O 1
ATOM 826 N N . ASP A 1 108 ? 10.852 -19.765 4.043 1.00 74.38 108 ASP A N 1
ATOM 827 C CA . ASP A 1 108 ? 10.930 -20.979 3.217 1.00 74.38 108 ASP A CA 1
ATOM 828 C C . ASP A 1 108 ? 11.651 -22.123 3.959 1.00 74.38 108 ASP A C 1
ATOM 830 O O . ASP A 1 108 ? 11.203 -23.271 3.939 1.00 74.38 108 ASP A O 1
ATOM 834 N N . ARG A 1 109 ? 12.751 -21.820 4.669 1.00 76.19 109 ARG A N 1
ATOM 835 C CA . ARG A 1 109 ? 13.479 -22.808 5.490 1.00 76.19 109 ARG A CA 1
ATOM 836 C C . ARG A 1 109 ? 12.652 -23.316 6.667 1.00 76.19 109 ARG A C 1
ATOM 838 O O . ARG A 1 109 ? 12.766 -24.486 7.019 1.00 76.19 109 ARG A O 1
ATOM 845 N N . LEU A 1 110 ? 11.848 -22.445 7.268 1.00 79.25 110 LEU A N 1
ATOM 846 C CA . LEU A 1 110 ? 10.994 -22.773 8.410 1.00 79.25 110 LEU A CA 1
ATOM 847 C C . LEU A 1 110 ? 9.661 -23.416 7.994 1.00 79.25 110 LEU A C 1
ATOM 849 O O . LEU A 1 110 ? 8.919 -23.860 8.864 1.00 79.25 110 LEU A O 1
ATOM 853 N N . ARG A 1 111 ? 9.367 -23.500 6.684 1.00 73.44 111 ARG A N 1
ATOM 854 C CA . ARG A 1 111 ? 8.078 -23.950 6.120 1.00 73.44 111 ARG A CA 1
ATOM 855 C C . ARG A 1 111 ? 6.872 -23.173 6.663 1.00 73.44 111 ARG A C 1
ATOM 857 O O . ARG A 1 111 ? 5.777 -23.718 6.754 1.00 73.44 111 ARG A O 1
ATOM 864 N N . ILE A 1 112 ? 7.075 -21.903 7.007 1.00 72.62 112 ILE A N 1
ATOM 865 C CA . ILE A 1 112 ? 6.011 -21.000 7.453 1.00 72.62 112 ILE A CA 1
ATOM 866 C C . ILE A 1 112 ? 5.534 -20.217 6.232 1.00 72.62 112 ILE A C 1
ATOM 868 O O . ILE A 1 112 ? 6.338 -19.587 5.541 1.00 72.62 112 ILE A O 1
ATOM 872 N N . SER A 1 113 ? 4.231 -20.245 5.953 1.00 65.75 113 SER A N 1
ATOM 873 C CA . SER A 1 113 ? 3.659 -19.409 4.898 1.00 65.75 113 SER A CA 1
ATOM 874 C C . SER A 1 113 ? 3.838 -17.934 5.257 1.00 65.75 113 SER A C 1
ATOM 876 O O . SER A 1 113 ? 3.608 -17.530 6.392 1.00 65.75 113 SER A O 1
ATOM 878 N N . HIS A 1 114 ? 4.190 -17.092 4.282 1.00 60.19 114 HIS A N 1
ATOM 879 C CA . HIS A 1 114 ? 4.178 -15.636 4.478 1.00 60.19 114 HIS A CA 1
ATOM 880 C C . HIS A 1 114 ? 2.793 -15.134 4.909 1.00 60.19 114 HIS A C 1
ATOM 882 O O . HIS A 1 114 ? 2.708 -14.166 5.656 1.00 60.19 114 HIS A O 1
ATOM 888 N N . GLY A 1 115 ? 1.729 -15.797 4.438 1.00 59.78 115 GLY A N 1
ATOM 889 C CA . GLY A 1 115 ? 0.363 -15.531 4.883 1.00 59.78 115 GLY A CA 1
ATOM 890 C C . GLY A 1 115 ? 0.208 -15.815 6.373 1.00 59.78 115 GLY A C 1
ATOM 891 O O . GLY A 1 115 ? -0.218 -14.933 7.095 1.00 59.78 115 GLY A O 1
ATOM 892 N N . ASP A 1 116 ? 0.664 -16.969 6.858 1.00 64.19 116 ASP A N 1
ATOM 893 C CA . ASP A 1 116 ? 0.582 -17.323 8.285 1.00 64.19 116 ASP A CA 1
ATOM 894 C C . ASP A 1 116 ? 1.459 -16.410 9.159 1.00 64.19 116 ASP A C 1
ATOM 896 O O . ASP A 1 116 ? 1.086 -16.079 10.281 1.00 64.19 116 ASP A O 1
ATOM 900 N N . PHE A 1 117 ? 2.616 -15.984 8.640 1.00 68.19 117 PHE A N 1
ATOM 901 C CA . PHE A 1 117 ? 3.554 -15.112 9.350 1.00 68.19 117 PHE A CA 1
ATOM 902 C C . PHE A 1 117 ? 3.046 -13.673 9.496 1.00 68.19 117 PHE A C 1
ATOM 904 O O . PHE A 1 117 ? 3.208 -13.085 10.562 1.00 68.19 117 PHE A O 1
ATOM 911 N N . PHE A 1 118 ? 2.461 -13.100 8.437 1.00 66.00 118 PHE A N 1
ATOM 912 C CA . PHE A 1 118 ? 1.978 -11.717 8.456 1.00 66.00 118 PHE A CA 1
ATOM 913 C C . PHE A 1 118 ? 0.497 -11.608 8.836 1.00 66.00 118 PHE A C 1
ATOM 915 O O . PHE A 1 118 ? 0.129 -10.670 9.528 1.00 66.00 118 PHE A O 1
ATOM 922 N N . GLY A 1 119 ? -0.349 -12.571 8.467 1.00 55.06 119 GLY A N 1
ATOM 923 C CA . GLY A 1 119 ? -1.771 -12.555 8.799 1.00 55.06 119 GLY A CA 1
ATOM 924 C C . GLY A 1 119 ? -2.537 -13.810 8.378 1.00 55.06 119 GLY A C 1
ATOM 925 O O . GLY A 1 119 ? -3.163 -13.808 7.323 1.00 55.06 119 GLY A O 1
ATOM 926 N N . GLN A 1 120 ? -2.532 -14.854 9.217 1.00 51.94 120 GLN A N 1
ATOM 927 C CA . GLN A 1 120 ? -3.744 -15.553 9.685 1.00 51.94 120 GLN A CA 1
ATOM 928 C C . GLN A 1 120 ? -3.410 -16.845 10.443 1.00 51.94 120 GLN A C 1
ATOM 930 O O . GLN A 1 120 ? -3.286 -17.926 9.875 1.00 51.94 120 GLN A O 1
ATOM 935 N N . THR A 1 121 ? -3.466 -16.763 11.772 1.00 46.41 121 THR A N 1
ATOM 936 C CA . THR A 1 121 ? -4.014 -17.851 12.589 1.00 46.41 121 THR A CA 1
ATOM 937 C C . THR A 1 121 ? -5.526 -17.900 12.347 1.00 46.41 121 THR A C 1
ATOM 939 O O . THR A 1 121 ? -6.307 -17.393 13.144 1.00 46.41 121 THR A O 1
ATOM 942 N N . ALA A 1 122 ? -5.962 -18.489 11.238 1.00 45.31 122 ALA A N 1
ATOM 943 C CA . ALA A 1 122 ? -7.345 -18.925 11.066 1.00 45.31 122 ALA A CA 1
ATOM 944 C C . ALA A 1 122 ? -7.337 -20.449 10.908 1.00 45.31 122 ALA A C 1
ATOM 946 O O . ALA A 1 122 ? -7.416 -20.971 9.801 1.00 45.31 122 ALA A O 1
ATOM 947 N N . GLY A 1 123 ? -7.161 -21.174 12.024 1.00 40.00 123 GLY A N 1
ATOM 948 C CA . GLY A 1 123 ? -7.180 -22.642 11.973 1.00 40.00 123 GLY A CA 1
ATOM 949 C C . GLY A 1 123 ? -6.650 -23.457 13.156 1.00 40.00 123 GLY A C 1
ATOM 950 O O . GLY A 1 123 ? -6.442 -24.648 12.976 1.00 40.00 123 GLY A O 1
ATOM 951 N N . ALA A 1 124 ? -6.446 -22.895 14.354 1.00 40.94 124 ALA A N 1
ATOM 952 C CA . ALA A 1 124 ? -6.207 -23.700 15.569 1.00 40.94 124 ALA A CA 1
ATOM 953 C C . ALA A 1 124 ? -7.230 -23.413 16.685 1.00 40.94 124 ALA A C 1
ATOM 955 O O . ALA A 1 124 ? -6.957 -23.603 17.865 1.00 40.94 124 ALA A O 1
ATOM 956 N N . GLY A 1 125 ? -8.418 -22.951 16.292 1.00 40.50 125 GLY A N 1
ATOM 957 C CA . GLY A 1 125 ? -9.592 -22.802 17.147 1.00 40.50 125 GLY A CA 1
ATOM 958 C C . GLY A 1 125 ? -10.719 -23.721 16.688 1.00 40.50 125 GLY A C 1
ATOM 959 O O . GLY A 1 125 ? -11.823 -23.249 16.452 1.00 40.50 125 GLY A O 1
ATOM 960 N N . LEU A 1 126 ? -10.450 -25.020 16.515 1.00 44.06 126 LEU A N 1
ATOM 961 C CA . LEU A 1 126 ? -11.523 -26.010 16.601 1.00 44.06 126 LEU A CA 1
ATOM 962 C C . LEU A 1 126 ? -11.760 -26.279 18.082 1.00 44.06 126 LEU A C 1
ATOM 964 O O . LEU A 1 126 ? -11.104 -27.112 18.703 1.00 44.06 126 LEU A O 1
ATOM 968 N N . ASP A 1 127 ? -12.638 -25.452 18.635 1.00 47.75 127 ASP A N 1
ATOM 969 C CA . ASP A 1 127 ? -13.778 -25.868 19.444 1.00 47.75 127 ASP A CA 1
ATOM 970 C C . ASP A 1 127 ? -13.761 -27.359 19.844 1.00 47.75 127 ASP A C 1
ATOM 972 O O . ASP A 1 127 ? -14.368 -28.223 19.210 1.00 47.75 127 ASP A O 1
ATOM 976 N N . ARG A 1 128 ? -13.027 -27.675 20.917 1.00 42.34 128 ARG A N 1
ATOM 977 C CA . ARG A 1 128 ? -13.412 -28.776 21.799 1.00 42.34 128 ARG A CA 1
ATOM 978 C C . ARG A 1 128 ? -14.327 -28.156 22.841 1.00 42.34 128 ARG A C 1
ATOM 980 O O . ARG A 1 128 ? -13.856 -27.568 23.814 1.00 42.34 128 ARG A O 1
ATOM 987 N N . ALA A 1 129 ? -15.623 -28.275 22.585 1.00 46.91 129 ALA A N 1
ATOM 988 C CA . ALA A 1 129 ? -16.671 -27.968 23.540 1.00 46.91 129 ALA A CA 1
ATOM 989 C C . ALA A 1 129 ? -16.391 -28.652 24.898 1.00 46.91 129 ALA A C 1
ATOM 991 O O . ALA A 1 129 ? -15.889 -29.784 24.916 1.00 46.91 129 ALA A O 1
ATOM 992 N N . PRO A 1 130 ? -16.710 -28.004 26.031 1.00 51.47 130 PRO A N 1
ATOM 993 C CA . PRO A 1 130 ? -16.679 -28.665 27.326 1.00 51.47 130 PRO A CA 1
ATOM 994 C C . PRO A 1 130 ? -17.804 -29.708 27.402 1.00 51.47 130 PRO A C 1
ATOM 996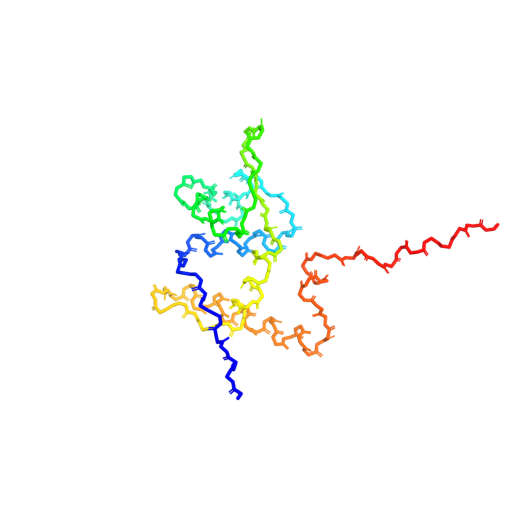 O O . PRO A 1 130 ? -18.942 -29.426 27.020 1.00 51.47 130 PRO A O 1
ATOM 999 N N . ALA A 1 131 ? -17.460 -30.903 27.883 1.00 58.31 131 ALA A N 1
ATOM 1000 C CA . ALA A 1 131 ? -18.415 -31.878 28.406 1.00 58.31 131 ALA A CA 1
ATOM 1001 C C . ALA A 1 131 ? -18.725 -31.565 29.874 1.00 58.31 131 ALA A C 1
ATOM 1003 O O . ALA A 1 131 ? -17.802 -31.069 30.565 1.00 58.31 131 ALA A O 1
#

Radius of gyration: 16.55 Å; chains: 1; bounding box: 38×42×46 Å